Protein AF-A0A4Q7CKU0-F1 (afdb_monomer_lite)

Structure (mmCIF, N/CA/C/O backbone):
data_AF-A0A4Q7CKU0-F1
#
_entry.id   AF-A0A4Q7CKU0-F1
#
loop_
_atom_site.group_PDB
_atom_site.id
_atom_site.type_symbol
_atom_site.label_atom_id
_atom_site.label_alt_id
_atom_site.label_comp_id
_atom_site.label_asym_id
_atom_site.label_entity_id
_atom_site.label_seq_id
_atom_site.pdbx_PDB_ins_code
_atom_site.Cartn_x
_atom_site.Cartn_y
_atom_site.Cartn_z
_atom_site.occupancy
_atom_site.B_iso_or_equiv
_atom_site.auth_seq_id
_atom_site.auth_comp_id
_atom_site.auth_asym_id
_atom_site.auth_atom_id
_atom_site.pdbx_PDB_model_num
ATOM 1 N N . MET A 1 1 ? 44.761 10.059 -31.725 1.00 44.44 1 MET A N 1
ATOM 2 C CA . MET A 1 1 ? 44.760 10.148 -30.251 1.00 44.44 1 MET A CA 1
ATOM 3 C C . MET A 1 1 ? 43.375 10.626 -29.844 1.00 44.44 1 MET A C 1
ATOM 5 O O . MET A 1 1 ? 43.173 11.825 -29.742 1.00 44.44 1 MET A O 1
ATOM 9 N N . ASN A 1 2 ? 42.399 9.718 -29.745 1.0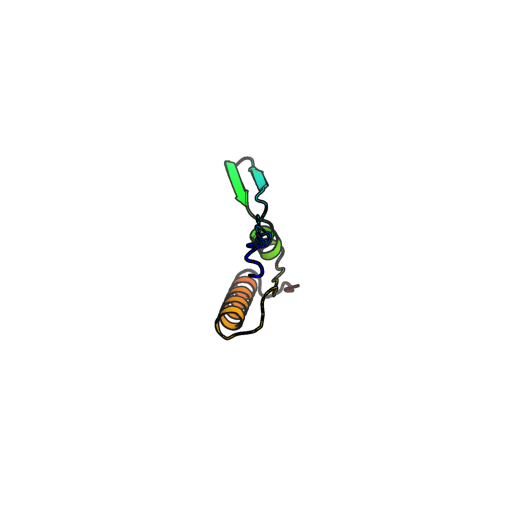0 42.03 2 ASN A N 1
ATOM 10 C CA . ASN A 1 2 ? 41.006 10.106 -29.520 1.00 42.03 2 ASN A CA 1
ATOM 11 C C . ASN A 1 2 ? 40.529 9.677 -28.135 1.00 42.03 2 ASN A C 1
ATOM 13 O O . ASN A 1 2 ? 40.467 8.492 -27.830 1.00 42.03 2 ASN A O 1
ATOM 17 N N . SER A 1 3 ? 40.150 10.708 -27.381 1.00 56.06 3 SER A N 1
ATOM 18 C CA . SER A 1 3 ? 38.915 10.783 -26.605 1.00 56.06 3 SER A CA 1
ATOM 19 C C . SER A 1 3 ? 38.781 9.861 -25.395 1.00 56.06 3 SER A C 1
ATOM 21 O O . SER A 1 3 ? 38.312 8.736 -25.505 1.00 56.06 3 SER A O 1
ATOM 23 N N . GLN A 1 4 ? 39.022 10.427 -24.211 1.00 55.97 4 GLN A N 1
ATOM 24 C CA . GLN A 1 4 ? 38.316 10.027 -22.993 1.00 55.97 4 GLN A CA 1
ATOM 25 C C . GLN A 1 4 ? 37.616 11.251 -22.398 1.00 55.97 4 GLN A C 1
ATOM 27 O O . GLN A 1 4 ? 38.101 11.880 -21.465 1.00 55.97 4 GLN A O 1
ATOM 32 N N . ASN A 1 5 ? 36.469 11.608 -22.983 1.00 53.62 5 ASN A N 1
ATOM 33 C CA . ASN A 1 5 ? 35.468 12.397 -22.273 1.00 53.62 5 ASN A CA 1
ATOM 34 C C . ASN A 1 5 ? 34.686 11.415 -21.399 1.00 53.62 5 ASN A C 1
ATOM 36 O O . ASN A 1 5 ? 33.777 10.740 -21.880 1.00 53.62 5 ASN A O 1
ATOM 40 N N . SER A 1 6 ? 35.072 11.312 -20.129 1.00 61.59 6 SER A N 1
ATOM 41 C CA . SER A 1 6 ? 34.325 10.581 -19.109 1.00 61.59 6 SER A CA 1
ATOM 42 C C . SER A 1 6 ? 32.966 11.256 -18.929 1.00 61.59 6 SER A C 1
ATOM 44 O O . SER A 1 6 ? 32.843 12.267 -18.239 1.00 61.59 6 SER A O 1
ATOM 46 N N . GLN A 1 7 ? 31.948 10.733 -19.610 1.00 58.38 7 GLN A N 1
ATOM 47 C CA . GLN A 1 7 ? 30.567 11.162 -19.441 1.00 58.38 7 GLN A CA 1
ATOM 48 C C . GLN A 1 7 ? 30.143 10.851 -18.002 1.00 58.38 7 GLN A C 1
ATOM 50 O O . GLN A 1 7 ? 29.934 9.692 -17.646 1.00 58.38 7 GLN A O 1
ATOM 55 N N . ILE A 1 8 ? 30.026 11.887 -17.167 1.00 62.91 8 ILE A N 1
ATOM 56 C CA . ILE A 1 8 ? 29.336 11.795 -15.879 1.00 62.91 8 ILE A CA 1
ATOM 57 C C . ILE A 1 8 ? 27.865 11.540 -16.209 1.00 62.91 8 ILE A C 1
ATOM 59 O O . ILE A 1 8 ? 27.123 12.462 -16.544 1.00 62.91 8 ILE A O 1
ATOM 63 N N . GLN A 1 9 ? 27.460 10.273 -16.184 1.00 59.31 9 GLN A N 1
ATOM 64 C CA . GLN A 1 9 ? 26.056 9.909 -16.304 1.00 59.31 9 GLN A CA 1
ATOM 65 C C . GLN A 1 9 ? 25.344 10.390 -15.033 1.00 59.31 9 GLN A C 1
ATOM 67 O O . GLN A 1 9 ? 25.807 10.070 -13.932 1.00 59.31 9 GLN A O 1
ATOM 72 N N . PRO A 1 10 ? 24.253 11.167 -15.138 1.00 54.47 10 PRO A N 1
ATOM 73 C CA . PRO A 1 10 ? 23.470 11.532 -13.973 1.00 54.47 10 PRO A CA 1
ATOM 74 C C . PRO A 1 10 ? 22.892 10.246 -13.385 1.00 54.47 10 PRO A C 1
ATOM 76 O O . PRO A 1 10 ? 21.973 9.652 -13.944 1.00 54.47 10 PRO A O 1
ATOM 79 N N . GLN A 1 11 ? 23.448 9.794 -12.259 1.00 61.91 11 GLN A N 1
ATOM 80 C CA . GLN A 1 11 ? 22.780 8.802 -11.431 1.00 61.91 11 GLN A CA 1
ATOM 81 C C . GLN A 1 11 ? 21.465 9.444 -11.006 1.00 61.91 11 GLN A C 1
ATOM 83 O O . GLN A 1 11 ? 21.474 10.400 -10.226 1.00 61.91 11 GLN A O 1
ATOM 88 N N . ALA A 1 12 ? 20.353 8.980 -11.580 1.00 57.31 12 ALA A N 1
ATOM 89 C CA . ALA A 1 12 ? 19.025 9.376 -11.155 1.00 57.31 12 ALA A CA 1
ATOM 90 C C . ALA A 1 12 ? 18.925 9.005 -9.675 1.00 57.31 12 ALA A C 1
ATOM 92 O O . ALA A 1 12 ? 18.790 7.839 -9.311 1.00 57.31 12 ALA A O 1
ATOM 93 N N . ARG A 1 13 ? 19.135 9.995 -8.808 1.00 57.41 13 ARG A N 1
ATOM 94 C CA . ARG A 1 13 ? 19.112 9.792 -7.370 1.00 57.41 13 ARG A CA 1
ATOM 95 C C . ARG A 1 13 ? 17.651 9.543 -7.045 1.00 57.41 13 ARG A C 1
ATOM 97 O O . ARG A 1 13 ? 16.853 10.474 -7.077 1.00 57.41 13 ARG A O 1
ATOM 104 N N . TYR A 1 14 ? 17.301 8.280 -6.831 1.00 64.50 14 TYR A N 1
ATOM 105 C CA . TYR A 1 14 ? 15.977 7.900 -6.368 1.00 64.50 14 TYR A CA 1
ATOM 106 C C . TYR A 1 14 ? 15.839 8.395 -4.926 1.00 64.50 14 TYR A C 1
ATOM 108 O O . TYR A 1 14 ? 16.143 7.690 -3.968 1.00 64.50 14 TYR A O 1
ATOM 116 N N . ILE A 1 15 ? 15.506 9.677 -4.776 1.00 71.81 15 ILE A N 1
ATOM 117 C CA . ILE A 1 15 ? 15.183 10.274 -3.487 1.00 71.81 15 ILE A CA 1
ATOM 118 C C . ILE A 1 15 ? 13.724 9.924 -3.251 1.00 71.81 15 ILE A C 1
ATOM 120 O O . ILE A 1 15 ? 12.832 10.564 -3.806 1.00 71.81 15 ILE A O 1
ATOM 124 N N . LEU A 1 16 ? 13.491 8.873 -2.467 1.00 77.25 16 LEU A N 1
ATOM 125 C CA . LEU A 1 16 ? 12.157 8.585 -1.967 1.00 77.25 16 LEU A CA 1
ATOM 126 C C . LEU A 1 16 ? 11.771 9.732 -1.023 1.00 77.25 16 LEU A C 1
ATOM 128 O O . LEU A 1 16 ? 12.467 9.929 -0.023 1.00 77.25 16 LEU A O 1
ATOM 132 N N . PRO A 1 17 ? 10.727 10.523 -1.324 1.00 81.31 17 PRO A N 1
ATOM 133 C CA . PRO A 1 17 ? 10.307 11.568 -0.408 1.00 81.31 17 PRO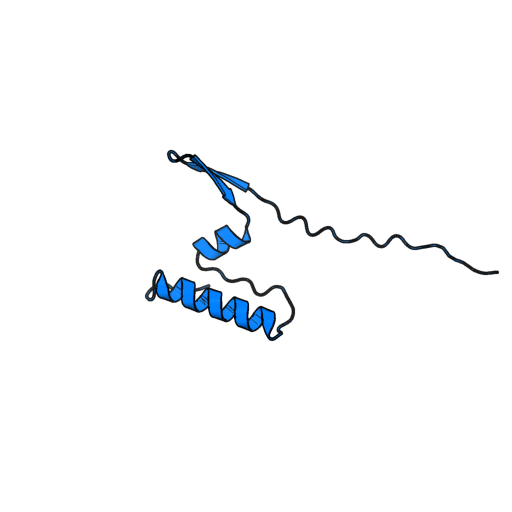 A CA 1
ATOM 134 C C . PRO A 1 17 ? 9.805 10.919 0.883 1.00 81.31 17 PRO A C 1
ATOM 136 O O . PRO A 1 17 ? 9.144 9.883 0.843 1.00 81.31 17 PRO A O 1
ATOM 139 N N . SER A 1 18 ? 10.110 11.524 2.024 1.00 87.38 18 SER A N 1
ATOM 140 C CA . SER A 1 18 ? 9.443 11.224 3.287 1.00 87.38 18 SER A CA 1
ATOM 141 C C . SER A 1 18 ? 8.548 12.394 3.673 1.00 87.38 18 SER A C 1
ATOM 143 O O . SER A 1 18 ? 8.754 13.536 3.254 1.00 87.38 18 SER A O 1
ATOM 145 N N . PHE A 1 19 ? 7.508 12.100 4.438 1.00 87.00 19 PHE A N 1
ATOM 146 C CA . PHE A 1 19 ? 6.624 13.088 5.026 1.00 87.00 19 PHE A CA 1
ATOM 147 C C . PHE A 1 19 ? 6.434 12.773 6.505 1.00 87.00 19 PHE A C 1
ATOM 149 O O . PHE A 1 19 ? 6.589 11.637 6.957 1.00 87.00 19 PHE A O 1
ATOM 156 N N . ILE A 1 20 ? 6.122 13.811 7.269 1.00 88.19 20 ILE A N 1
ATOM 157 C CA . ILE A 1 20 ? 5.965 13.728 8.712 1.00 88.19 20 ILE A CA 1
ATOM 158 C C . ILE A 1 20 ? 4.490 13.948 9.035 1.00 88.19 20 ILE A C 1
ATOM 160 O O . ILE A 1 20 ? 3.943 15.015 8.759 1.00 88.19 20 ILE A O 1
ATOM 164 N N . GLU A 1 21 ? 3.847 12.945 9.626 1.00 85.44 21 GLU A N 1
ATOM 165 C CA . GLU A 1 21 ? 2.492 13.062 10.153 1.00 85.44 21 GLU A CA 1
ATOM 166 C C . GLU A 1 21 ? 2.537 13.428 11.638 1.00 85.44 21 GLU A C 1
ATOM 168 O O . GLU A 1 21 ? 3.159 12.749 12.461 1.00 85.44 21 GLU A O 1
ATOM 173 N N . HIS A 1 22 ? 1.852 14.519 11.980 1.00 87.44 22 HIS A N 1
ATOM 174 C CA . HIS A 1 22 ? 1.655 14.955 13.356 1.00 87.44 22 HIS A CA 1
ATOM 175 C C . HIS A 1 22 ? 0.289 14.471 13.841 1.00 87.44 22 HIS A C 1
ATOM 177 O O . HIS A 1 22 ? -0.744 14.855 13.296 1.00 87.44 22 HIS A O 1
ATOM 183 N N . SER A 1 23 ? 0.280 13.654 14.890 1.00 84.38 23 SER A N 1
ATOM 184 C CA . SER A 1 23 ? -0.933 13.215 15.580 1.00 84.38 23 SER A CA 1
ATOM 185 C C . SER A 1 23 ? -0.889 13.640 17.048 1.00 84.38 23 SER A C 1
ATOM 187 O O . SER A 1 23 ? 0.172 13.968 17.582 1.00 84.38 23 SER A O 1
ATOM 189 N N . SER A 1 24 ? -2.027 13.582 17.743 1.00 86.44 24 SER A N 1
ATOM 190 C CA . SER A 1 24 ? -2.084 13.821 19.195 1.00 86.44 24 SER A CA 1
ATOM 191 C C . SER A 1 24 ? -1.196 12.866 20.007 1.00 86.44 24 SER A C 1
ATOM 193 O O . SER A 1 24 ? -0.874 13.167 21.152 1.00 86.44 24 SER A O 1
ATOM 195 N N . PHE A 1 25 ? -0.783 11.739 19.417 1.00 85.88 25 PHE A N 1
ATOM 196 C CA . PHE A 1 25 ? 0.074 10.728 20.036 1.00 85.88 25 PHE A CA 1
ATOM 197 C C . PHE A 1 25 ? 1.565 10.900 19.708 1.00 85.88 25 PHE A C 1
AT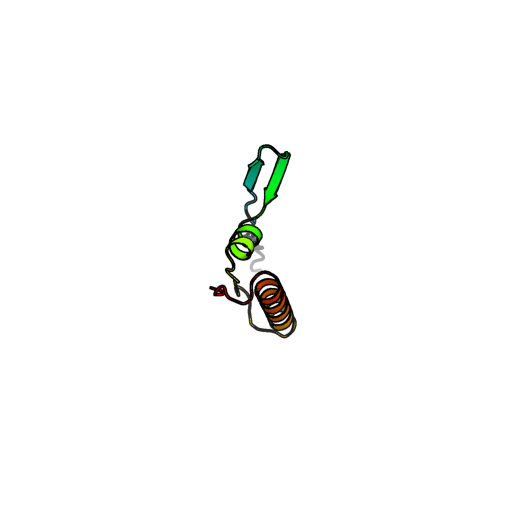OM 199 O O . PHE A 1 25 ? 2.389 10.163 20.244 1.00 85.88 25 PHE A O 1
ATOM 206 N N . GLY A 1 26 ? 1.929 11.862 18.853 1.00 89.81 26 GLY A N 1
ATOM 207 C CA . GLY A 1 26 ? 3.316 12.141 18.492 1.00 89.81 26 GLY A CA 1
ATOM 208 C C . GLY A 1 26 ? 3.536 12.349 16.997 1.00 89.81 26 GLY A C 1
ATOM 209 O O . GLY A 1 26 ? 2.608 12.620 16.233 1.00 89.81 26 GLY A O 1
ATOM 210 N N . VAL A 1 27 ? 4.803 12.234 16.599 1.00 87.75 27 VAL A N 1
ATOM 211 C CA . VAL A 1 27 ? 5.292 12.500 15.244 1.00 87.75 27 VAL A CA 1
ATOM 212 C C . VAL A 1 27 ? 5.731 11.185 14.603 1.00 87.75 27 VAL A C 1
ATOM 214 O O . VAL A 1 27 ? 6.583 10.495 15.160 1.00 87.75 27 VAL A O 1
ATOM 217 N N . LYS A 1 28 ? 5.161 10.838 13.445 1.00 86.50 28 LYS A N 1
ATOM 218 C CA . LYS A 1 28 ? 5.530 9.646 12.668 1.00 86.50 28 LYS A CA 1
ATOM 219 C C . LYS A 1 28 ? 6.088 10.083 11.319 1.00 86.50 28 LYS A C 1
ATOM 221 O O . LYS A 1 28 ? 5.389 10.716 10.534 1.00 86.50 28 LYS A O 1
ATOM 226 N N . GLU A 1 29 ? 7.341 9.738 11.042 1.00 87.38 29 GLU A N 1
ATOM 227 C CA . GLU A 1 29 ? 7.889 9.848 9.690 1.00 87.38 29 GLU A CA 1
ATOM 228 C C . GLU A 1 29 ? 7.413 8.649 8.864 1.00 87.38 29 GLU A C 1
ATOM 230 O O . GLU A 1 29 ? 7.410 7.507 9.327 1.00 87.38 29 GLU A O 1
ATOM 235 N N . SER A 1 30 ? 6.937 8.901 7.653 1.00 88.19 30 SER A N 1
ATOM 236 C CA . SER A 1 30 ? 6.454 7.876 6.733 1.00 88.19 30 SER A CA 1
ATOM 237 C C . SER A 1 30 ? 6.885 8.203 5.314 1.00 88.19 30 SER A C 1
ATOM 239 O O . SER A 1 30 ? 7.162 9.348 4.966 1.00 88.19 30 SER A O 1
ATOM 241 N N . ASN A 1 31 ? 6.989 7.170 4.489 1.00 90.25 31 ASN A N 1
ATOM 242 C CA . ASN A 1 31 ? 7.241 7.316 3.065 1.00 90.25 31 ASN A CA 1
ATOM 243 C C . ASN A 1 31 ? 5.942 7.006 2.286 1.00 90.25 31 ASN A C 1
ATOM 245 O O . ASN A 1 31 ? 5.009 6.424 2.852 1.00 90.25 31 ASN A O 1
ATOM 249 N N . PRO A 1 32 ? 5.848 7.385 0.999 1.00 88.88 32 PRO A N 1
ATOM 250 C CA . PRO A 1 32 ? 4.673 7.111 0.182 1.00 88.88 32 PRO A CA 1
ATOM 251 C C . PRO A 1 32 ? 4.293 5.631 0.125 1.00 88.88 32 PRO A C 1
ATOM 253 O O . PRO A 1 32 ? 3.112 5.326 0.204 1.00 88.88 32 PRO A O 1
ATOM 256 N N . TYR A 1 33 ? 5.262 4.711 0.040 1.00 90.12 33 TYR A N 1
ATOM 257 C CA . TYR A 1 33 ? 4.978 3.273 -0.029 1.00 90.12 33 TYR A CA 1
ATOM 258 C C . TYR A 1 33 ? 4.301 2.746 1.235 1.00 90.12 33 TYR A C 1
ATOM 260 O O . TYR A 1 33 ? 3.332 2.003 1.141 1.00 90.12 33 TYR A O 1
ATOM 268 N N . ASN A 1 34 ? 4.746 3.187 2.410 1.00 88.88 34 ASN A N 1
ATOM 269 C CA . ASN A 1 34 ? 4.129 2.834 3.682 1.00 88.88 34 ASN A CA 1
ATOM 270 C C . ASN A 1 34 ? 2.690 3.348 3.736 1.00 88.88 34 ASN A C 1
ATOM 272 O O . ASN A 1 34 ? 1.808 2.638 4.205 1.00 88.88 34 ASN A O 1
ATOM 276 N N . LYS A 1 35 ? 2.442 4.559 3.219 1.00 89.44 35 LYS A N 1
ATOM 277 C CA . LYS A 1 35 ? 1.088 5.117 3.170 1.00 89.44 35 LYS A CA 1
ATOM 278 C C . LYS A 1 35 ? 0.177 4.345 2.232 1.00 89.44 35 LYS A C 1
ATOM 280 O O . LYS A 1 35 ? -0.952 4.049 2.589 1.00 89.44 35 LYS A O 1
ATOM 285 N N . LEU A 1 36 ? 0.679 4.007 1.048 1.00 92.31 36 LEU A N 1
ATOM 286 C CA . LEU A 1 36 ? -0.042 3.181 0.086 1.00 92.31 36 LEU A CA 1
ATOM 287 C C . LEU A 1 36 ? -0.378 1.818 0.694 1.00 92.31 36 LEU A C 1
ATOM 289 O O . LEU A 1 36 ? -1.519 1.383 0.607 1.00 92.31 36 LEU A O 1
ATOM 293 N N . PHE A 1 37 ? 0.571 1.199 1.393 1.00 92.94 37 PHE A N 1
ATOM 294 C CA . PHE A 1 37 ? 0.346 -0.077 2.059 1.00 92.94 37 PHE A CA 1
ATOM 295 C C . PHE A 1 37 ? -0.708 0.010 3.177 1.00 92.94 37 PHE A C 1
ATOM 297 O O . PHE A 1 37 ? -1.544 -0.882 3.293 1.00 92.94 37 PHE A O 1
ATOM 304 N N . GLU A 1 38 ? -0.732 1.097 3.962 1.00 90.75 38 GLU A N 1
ATOM 305 C CA . GLU A 1 38 ? -1.808 1.367 4.937 1.00 90.75 38 GLU A CA 1
ATOM 306 C C . GLU A 1 38 ? -3.190 1.459 4.262 1.00 90.75 38 GLU A C 1
ATOM 308 O O . GLU A 1 38 ? -4.181 0.963 4.802 1.00 90.75 38 GLU A O 1
ATOM 313 N N . GLU A 1 39 ? -3.243 2.015 3.050 1.00 93.25 39 GLU A N 1
ATOM 314 C CA . GLU A 1 39 ? -4.437 2.063 2.196 1.00 93.25 39 GLU A CA 1
ATOM 315 C C . GLU A 1 39 ? -4.665 0.769 1.387 1.00 93.25 39 GLU A C 1
ATOM 317 O O . GLU A 1 39 ? -5.556 0.719 0.541 1.00 93.25 39 GLU A O 1
ATOM 322 N N . ARG A 1 40 ? -3.907 -0.300 1.678 1.00 95.06 40 ARG A N 1
ATOM 323 C CA . ARG A 1 40 ? -3.975 -1.624 1.029 1.00 95.06 40 ARG A CA 1
ATOM 324 C C . ARG A 1 40 ? -3.609 -1.614 -0.458 1.00 95.06 40 ARG A C 1
ATOM 326 O O . ARG A 1 40 ? -4.128 -2.419 -1.227 1.00 95.06 40 ARG A O 1
ATOM 333 N N . ILE A 1 41 ? -2.706 -0.720 -0.847 1.00 94.50 41 ILE A N 1
ATOM 334 C CA . ILE A 1 41 ? -2.168 -0.610 -2.204 1.00 94.50 41 ILE A CA 1
ATOM 335 C C . ILE A 1 41 ? -0.766 -1.223 -2.240 1.00 94.50 41 ILE A C 1
ATOM 337 O O . ILE A 1 41 ? 0.125 -0.784 -1.506 1.00 94.50 41 ILE A O 1
ATOM 341 N N . ILE A 1 42 ? -0.550 -2.204 -3.121 1.00 93.12 42 ILE A N 1
ATOM 342 C CA . ILE A 1 42 ? 0.762 -2.839 -3.335 1.00 93.12 42 ILE A CA 1
ATOM 343 C C . ILE A 1 42 ? 1.344 -2.380 -4.675 1.00 93.12 42 ILE A C 1
ATOM 345 O O . ILE A 1 42 ? 0.689 -2.442 -5.711 1.00 93.12 42 ILE A O 1
ATOM 349 N N . PHE A 1 43 ? 2.610 -1.953 -4.680 1.00 92.12 43 PHE A N 1
ATOM 350 C CA . PHE A 1 43 ? 3.268 -1.454 -5.889 1.00 92.12 43 PHE A CA 1
ATOM 351 C C . PHE A 1 43 ? 4.399 -2.378 -6.356 1.00 92.12 43 PHE A C 1
ATOM 353 O O . PHE A 1 43 ? 5.421 -2.514 -5.686 1.00 92.12 43 PHE A O 1
ATOM 360 N N . LEU A 1 44 ? 4.256 -2.955 -7.552 1.00 91.12 44 LEU A N 1
ATOM 361 C CA . LEU A 1 44 ? 5.300 -3.736 -8.220 1.00 91.12 44 LEU A CA 1
ATOM 362 C C . LEU A 1 44 ? 6.000 -2.875 -9.280 1.00 91.12 44 LEU A C 1
ATOM 364 O O . LEU A 1 44 ? 5.581 -2.811 -10.433 1.00 91.12 44 LEU A O 1
ATOM 368 N N . GLY A 1 45 ? 7.052 -2.167 -8.863 1.00 86.75 45 GLY A N 1
ATOM 369 C CA . GLY A 1 45 ? 7.791 -1.233 -9.725 1.00 86.75 45 GLY A CA 1
ATOM 370 C C . GLY A 1 45 ? 9.071 -1.791 -10.358 1.00 86.75 45 GLY A C 1
ATOM 371 O O . GLY A 1 45 ? 9.663 -1.131 -11.210 1.00 86.75 45 GLY A O 1
ATOM 372 N N . VAL A 1 46 ? 9.524 -2.969 -9.928 1.00 87.19 46 VAL A N 1
ATOM 373 C CA . VAL A 1 46 ? 10.767 -3.608 -10.388 1.00 87.19 46 VAL A CA 1
ATOM 374 C C . VAL A 1 46 ? 10.471 -4.787 -11.312 1.00 87.19 46 VAL A C 1
ATOM 376 O O . VAL A 1 46 ? 9.324 -5.212 -11.447 1.00 87.19 46 VAL A O 1
ATOM 379 N N . GLN A 1 47 ? 11.506 -5.307 -11.977 1.00 90.69 47 GLN A N 1
ATOM 380 C CA . GLN A 1 47 ? 11.364 -6.543 -12.742 1.00 90.69 47 GLN A CA 1
ATOM 381 C C . GLN A 1 47 ? 10.938 -7.688 -11.829 1.00 90.69 47 GLN A C 1
ATOM 383 O O . GLN A 1 47 ? 11.395 -7.784 -10.695 1.00 90.69 47 GLN A O 1
ATOM 388 N N . VAL A 1 48 ? 10.083 -8.555 -12.366 1.00 92.38 48 VAL A N 1
ATOM 389 C CA . VAL A 1 48 ? 9.632 -9.746 -11.658 1.00 92.38 48 VAL A CA 1
ATOM 390 C C . VAL A 1 48 ? 10.779 -10.744 -11.590 1.00 92.38 48 VAL A C 1
ATOM 392 O O . VAL A 1 48 ? 11.242 -11.250 -12.613 1.00 92.38 48 VAL A O 1
ATOM 395 N N . ASP A 1 49 ? 11.209 -11.012 -10.370 1.00 94.19 49 ASP A N 1
ATOM 396 C CA . ASP A 1 49 ? 12.185 -12.019 -9.985 1.00 94.19 49 ASP A CA 1
ATOM 397 C C . ASP A 1 49 ? 11.727 -12.702 -8.686 1.00 94.19 49 ASP A C 1
ATOM 399 O O . ASP A 1 49 ? 10.699 -12.348 -8.105 1.00 94.19 49 ASP A O 1
ATOM 403 N N . ASP A 1 50 ? 12.480 -13.696 -8.223 1.00 95.00 50 ASP A N 1
ATOM 404 C CA . ASP A 1 50 ? 12.106 -14.461 -7.030 1.00 95.00 50 ASP A CA 1
ATOM 405 C C . ASP A 1 50 ? 12.029 -13.579 -5.773 1.00 95.00 50 ASP A C 1
ATOM 407 O O . ASP A 1 50 ? 11.187 -13.805 -4.905 1.00 95.00 5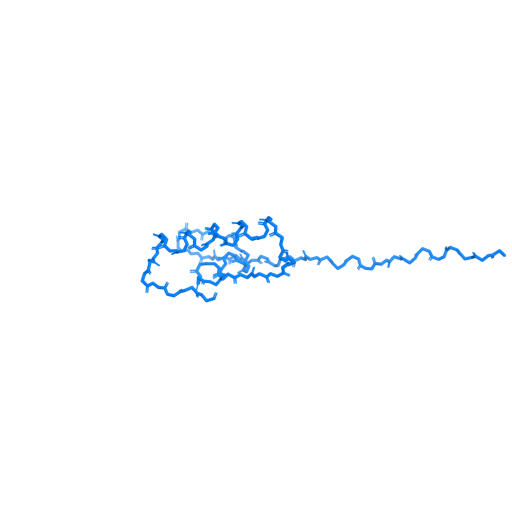0 ASP A O 1
ATOM 411 N N . ALA A 1 51 ? 12.888 -12.561 -5.663 1.00 93.81 51 ALA A N 1
ATOM 412 C CA . ALA A 1 51 ? 12.910 -11.662 -4.513 1.00 93.81 51 ALA A CA 1
ATOM 413 C C . ALA A 1 51 ? 11.658 -10.776 -4.478 1.00 93.81 51 ALA A C 1
ATOM 415 O O . ALA A 1 51 ? 10.918 -10.791 -3.496 1.00 93.81 51 ALA A O 1
ATOM 416 N N . SER A 1 52 ? 11.372 -10.078 -5.577 1.00 93.31 52 SER A N 1
ATOM 417 C CA . SER A 1 52 ? 10.178 -9.243 -5.705 1.00 93.31 52 SER A CA 1
ATOM 418 C C . SER A 1 52 ? 8.891 -10.060 -5.578 1.00 93.31 52 SER A C 1
ATOM 420 O O . SER A 1 52 ? 7.956 -9.615 -4.918 1.00 93.31 52 SER A O 1
ATOM 422 N N . ALA A 1 53 ? 8.838 -11.277 -6.126 1.00 94.94 53 ALA A N 1
ATOM 423 C CA . ALA A 1 53 ? 7.684 -12.158 -5.968 1.00 94.94 53 ALA A CA 1
ATOM 424 C C . ALA A 1 53 ? 7.441 -12.533 -4.496 1.00 94.94 53 ALA A C 1
ATOM 426 O O . ALA A 1 53 ? 6.305 -12.465 -4.023 1.00 94.94 53 ALA A O 1
ATOM 427 N N . ASN A 1 54 ? 8.499 -12.877 -3.756 1.00 95.75 54 ASN A N 1
ATOM 428 C CA . ASN A 1 54 ? 8.404 -13.186 -2.329 1.00 95.75 54 ASN A CA 1
ATOM 429 C C . ASN A 1 54 ? 7.937 -11.978 -1.505 1.00 95.75 54 ASN A C 1
ATOM 431 O O . ASN A 1 54 ? 7.070 -12.132 -0.641 1.00 95.75 54 ASN A O 1
ATOM 435 N N . ASP A 1 55 ? 8.444 -10.781 -1.806 1.00 94.44 55 ASP A N 1
ATOM 436 C CA . ASP A 1 55 ? 8.045 -9.551 -1.117 1.00 94.44 55 ASP A CA 1
ATOM 437 C C . ASP A 1 55 ? 6.562 -9.219 -1.342 1.00 94.44 55 ASP A C 1
ATOM 439 O O . ASP A 1 55 ? 5.870 -8.795 -0.413 1.00 94.44 55 ASP A O 1
ATOM 443 N N . ILE A 1 56 ? 6.051 -9.434 -2.559 1.00 94.88 56 ILE A N 1
ATOM 444 C CA . ILE A 1 56 ? 4.633 -9.227 -2.886 1.00 94.88 56 ILE A CA 1
ATOM 445 C C . ILE A 1 56 ? 3.756 -10.269 -2.181 1.00 94.88 56 ILE A C 1
ATOM 447 O O . ILE A 1 56 ? 2.736 -9.907 -1.595 1.00 94.88 56 ILE A O 1
ATOM 451 N N . MET A 1 57 ? 4.158 -11.545 -2.170 1.00 96.31 57 MET A N 1
ATOM 452 C CA . MET A 1 57 ? 3.423 -12.592 -1.446 1.00 96.31 57 MET A CA 1
ATOM 453 C C . MET A 1 57 ? 3.331 -12.288 0.052 1.00 96.31 57 MET A C 1
ATOM 455 O O . MET A 1 57 ? 2.257 -12.415 0.639 1.00 96.31 57 MET A O 1
ATOM 459 N N . ALA A 1 58 ? 4.428 -11.843 0.669 1.00 96.56 58 ALA A N 1
ATOM 460 C CA . ALA A 1 58 ? 4.432 -11.459 2.076 1.00 96.56 58 ALA A CA 1
ATOM 461 C C . ALA A 1 58 ? 3.473 -10.287 2.351 1.00 96.56 58 ALA A C 1
ATOM 463 O O . ALA A 1 58 ? 2.696 -10.340 3.303 1.00 96.56 58 ALA A O 1
ATOM 464 N N . GLN A 1 59 ? 3.484 -9.257 1.500 1.00 95.81 59 GLN A N 1
ATOM 465 C CA . GLN A 1 59 ? 2.587 -8.103 1.614 1.00 95.81 59 GLN A CA 1
ATOM 466 C C . GLN A 1 59 ? 1.107 -8.496 1.505 1.00 95.81 59 GLN A C 1
ATOM 468 O O . GLN A 1 59 ? 0.302 -8.038 2.316 1.00 95.81 59 GLN A O 1
ATOM 473 N N . LEU A 1 60 ? 0.756 -9.381 0.567 1.00 96.31 60 LEU A N 1
ATOM 474 C CA . LEU A 1 60 ? -0.609 -9.891 0.410 1.00 96.31 60 LEU A CA 1
ATOM 475 C C . LEU A 1 60 ? -1.094 -10.619 1.669 1.00 96.31 60 LEU A C 1
ATOM 477 O O . LEU A 1 60 ? -2.155 -10.286 2.192 1.00 96.31 60 LEU A O 1
ATOM 481 N N . LEU A 1 61 ? -0.288 -11.547 2.200 1.00 96.69 61 LEU A N 1
ATOM 482 C CA . LEU A 1 61 ? -0.631 -12.306 3.410 1.00 96.69 61 LEU A CA 1
ATOM 483 C C . LEU A 1 61 ? -0.810 -11.399 4.632 1.00 96.69 61 LEU A C 1
ATOM 485 O O . LEU A 1 61 ? -1.687 -11.629 5.464 1.00 96.69 61 LEU A O 1
ATOM 489 N N . VAL A 1 62 ? 0.010 -10.353 4.749 1.00 96.31 62 VAL A N 1
ATOM 490 C CA . VAL A 1 62 ? -0.122 -9.378 5.836 1.00 96.31 62 VAL A CA 1
ATOM 491 C C . VAL A 1 62 ? -1.445 -8.625 5.720 1.00 96.31 62 VAL A C 1
ATOM 493 O O . VAL A 1 62 ? -2.180 -8.563 6.705 1.00 96.31 62 VAL A O 1
ATOM 496 N N . LEU A 1 63 ? -1.775 -8.090 4.539 1.00 95.88 63 LEU A N 1
ATOM 497 C CA . LEU A 1 63 ? -3.018 -7.342 4.324 1.00 95.88 63 LEU A CA 1
ATOM 498 C C . LEU A 1 63 ? -4.263 -8.212 4.526 1.00 95.88 63 LEU A C 1
ATOM 500 O O . LEU A 1 63 ? -5.220 -7.750 5.153 1.00 95.88 63 LEU A O 1
ATOM 504 N N . GLU A 1 64 ? -4.230 -9.460 4.059 1.00 94.75 64 GLU A N 1
ATOM 505 C CA . GLU A 1 64 ? -5.287 -10.448 4.291 1.00 94.75 64 GLU A CA 1
ATOM 506 C C . GLU A 1 64 ? -5.453 -10.748 5.789 1.00 94.75 64 GLU A C 1
ATOM 508 O O . GLU A 1 64 ? -6.573 -10.782 6.287 1.00 94.75 64 GLU A O 1
ATOM 513 N N . SER A 1 65 ? -4.356 -10.882 6.547 1.00 95.94 65 SER A N 1
ATOM 514 C CA . SER A 1 65 ? -4.440 -11.121 7.997 1.00 95.94 65 SER A CA 1
ATOM 515 C C . SER A 1 65 ? -4.985 -9.924 8.788 1.00 95.94 65 SER A C 1
ATOM 517 O O . SER A 1 65 ? -5.596 -10.113 9.839 1.00 95.94 65 SER A O 1
ATOM 519 N N . LEU A 1 66 ? -4.745 -8.698 8.305 1.00 94.50 66 LEU A N 1
ATOM 520 C CA . LEU A 1 66 ? -5.200 -7.468 8.957 1.00 94.50 66 LEU A CA 1
ATOM 521 C C . LEU A 1 66 ? -6.701 -7.251 8.776 1.00 94.50 66 LEU A C 1
ATOM 523 O O . LEU A 1 66 ? -7.369 -6.804 9.705 1.00 94.50 66 LEU A O 1
ATOM 527 N N . ASP A 1 67 ? -7.205 -7.530 7.578 1.00 95.06 67 ASP A N 1
ATOM 528 C CA . ASP A 1 67 ? -8.623 -7.437 7.253 1.00 95.06 67 ASP A CA 1
ATOM 529 C C . ASP A 1 67 ? -8.905 -8.308 6.015 1.00 95.06 67 ASP A C 1
ATOM 531 O O . ASP A 1 67 ? -8.574 -7.888 4.899 1.00 9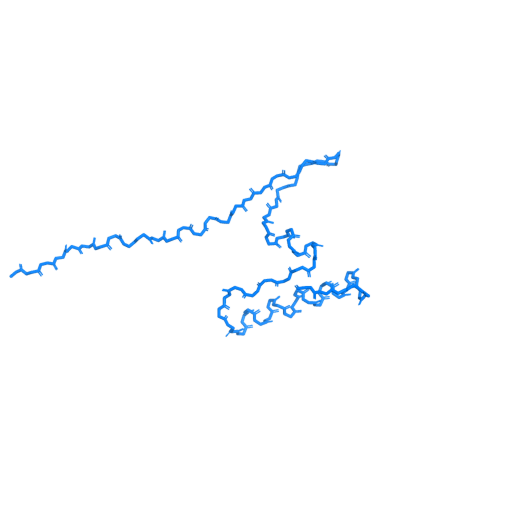5.06 67 ASP A O 1
ATOM 535 N N . PRO A 1 68 ? -9.444 -9.528 6.187 1.00 93.38 68 PRO A N 1
ATOM 536 C CA . PRO A 1 68 ? -9.653 -10.464 5.083 1.00 93.38 68 PRO A CA 1
ATOM 537 C C . PRO A 1 68 ? -10.847 -10.091 4.194 1.00 93.38 68 PRO A C 1
ATOM 539 O O . PRO A 1 68 ? -10.926 -10.558 3.062 1.00 93.38 68 PRO A O 1
ATOM 542 N N . ASP A 1 69 ? -11.760 -9.245 4.681 1.00 94.31 69 ASP A N 1
ATOM 543 C CA . ASP A 1 69 ? -12.980 -8.863 3.961 1.00 94.31 69 ASP A CA 1
ATOM 544 C C . ASP A 1 69 ? -12.784 -7.603 3.098 1.00 94.31 69 ASP A C 1
ATO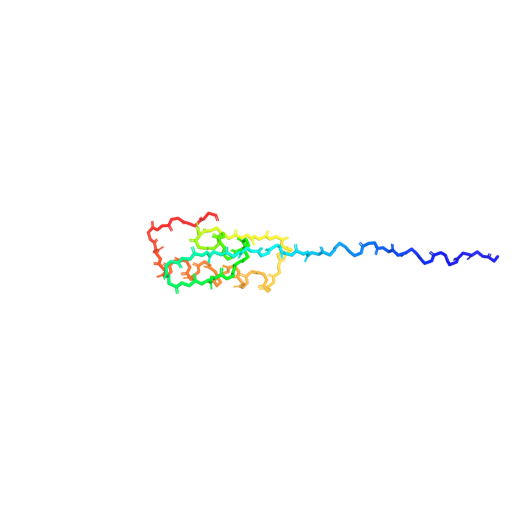M 546 O O . ASP A 1 69 ? -13.658 -7.239 2.307 1.00 94.31 69 ASP A O 1
ATOM 550 N N . ARG A 1 70 ? -11.648 -6.909 3.251 1.00 94.62 70 ARG A N 1
ATOM 551 C CA . ARG A 1 70 ? -11.308 -5.717 2.466 1.00 94.62 70 ARG A CA 1
ATOM 552 C C . ARG A 1 70 ? -10.457 -6.055 1.252 1.00 94.62 70 ARG A C 1
ATOM 554 O O . ARG A 1 70 ? -9.420 -6.710 1.363 1.00 94.62 70 ARG A O 1
ATOM 561 N N . ASP A 1 71 ? -10.813 -5.455 0.125 1.00 92.12 71 ASP A N 1
ATOM 562 C CA . ASP A 1 71 ? -10.043 -5.554 -1.113 1.00 92.12 71 ASP A CA 1
ATOM 563 C C . ASP A 1 71 ? -8.603 -5.031 -0.956 1.00 92.12 71 ASP A C 1
ATOM 565 O O . ASP A 1 71 ? -8.307 -4.155 -0.134 1.00 92.12 71 ASP A O 1
ATOM 569 N N . ILE A 1 72 ? -7.707 -5.587 -1.770 1.00 89.69 72 ILE A N 1
ATOM 570 C CA . ILE A 1 72 ? -6.326 -5.131 -1.969 1.00 89.69 72 ILE A CA 1
ATOM 571 C C . ILE A 1 72 ? -6.266 -4.542 -3.383 1.00 89.69 72 ILE A C 1
ATOM 573 O O . ILE A 1 72 ? -6.735 -5.188 -4.322 1.00 89.69 72 ILE A O 1
ATOM 577 N N . THR A 1 73 ? -5.755 -3.314 -3.524 1.00 82.94 73 THR A N 1
ATOM 578 C CA . THR A 1 73 ? -5.746 -2.551 -4.792 1.00 82.94 73 THR A CA 1
ATOM 579 C C . THR A 1 73 ? -4.375 -2.542 -5.458 1.00 82.94 73 THR A C 1
ATOM 581 O O . THR A 1 73 ? -3.352 -2.471 -4.736 1.00 82.94 73 THR A O 1
#

Radius of gyration: 19.32 Å; chains: 1; bounding box: 58×29×50 Å

Organism: NCBI:txid70255

Sequence (73 aa):
MNSQNSQIQPQARYILPSFIEHSSFGVKESNPYNKLFEERIIFLGVQVDDASANDIMAQLLVLESLDPDRDIT

InterPro domains:
  IPR023562 Clp protease proteolytic subunit /Translocation-enhancing protein TepA [PF00574] (30-73)
  IPR029045 ClpP/crotonase-like domain superfamily [SSF52096] (15-72)

Secondary structure (DSSP, 8-state):
------------------EEEEETTEEEEE-HHHHHHHTT-----S---HHHHHHHHHHHHHHHHH-TTS---

pLDDT: mean 84.24, std 14.51, range [42.03, 96.69]

Foldseek 3Di:
DDDDPPPPDPPPPPPQDWDWDQDPVGIDIDTPQVVCLVVLEDDDPDDDDPVSVVVVVVSVVVVCVVPVVDDHD